Protein AF-A0AAV4J1X8-F1 (afdb_monomer_lite)

Secondary structure (DSSP, 8-state):
---------S---PPPP--SS------PPPGGG---EE-TTT--EE--------GGGGGGEEEEEE-TT---SSSBPPEEEEE---PPPP-PPPPPPPP-HHHHHH-HHHHHHHT---

InterPro domains:
  IPR036691 Endonuclease/exonuclease/phosphatase superfamily [G3DSA:3.60.10.10] (19-86)
  IPR036691 Endonuclease/exonuclease/phosphatase superfamily [SSF56219] (31-96)

Radius of gyration: 29.0 Å; chains: 1; bounding box: 97×49×44 Å

pLDDT: mean 72.58, std 21.04, range [29.47, 94.31]

Sequence (118 aa):
MDNQANLKSVNSVKEVPSSKAGHVSLVPNHLRRCWTWMSPGDRRRNQIDFTIAPKRFRNAILSYKSMLGADYGSDHVPVVCVVRMKVKKLKKPKQSPKFQYDALKKDAELKWKFNVTI

Foldseek 3Di:
DDDDDDDDDDDPPDDDDDDDDPDLPQPPDDPVFQFFFADPPRPDTHNDDDDDDDPVQPVQWRYKGFDPPDPPVDRGTDIDTHGHDDDDDDDDPPDDPDPPVVVCVPDPVSCVVVVDDD

Organism: NCBI:txid1093978

Structure (mmCIF, N/CA/C/O backbone):
data_AF-A0AAV4J1X8-F1
#
_entry.id   AF-A0AAV4J1X8-F1
#
loop_
_atom_site.group_PDB
_atom_site.id
_atom_site.type_symbol
_atom_site.label_atom_id
_atom_site.label_alt_id
_atom_site.label_comp_id
_atom_site.label_asym_id
_atom_site.label_entity_id
_atom_site.label_seq_id
_atom_site.pdbx_PDB_ins_code
_atom_site.Cartn_x
_atom_site.Car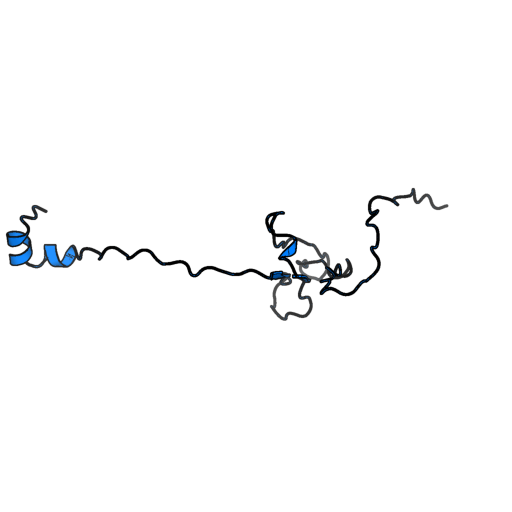tn_y
_atom_site.Cartn_z
_atom_site.occupancy
_atom_site.B_iso_or_equiv
_atom_site.auth_seq_id
_atom_site.auth_comp_id
_atom_site.auth_asym_id
_atom_site.auth_atom_id
_atom_site.pdbx_PDB_model_num
ATOM 1 N N . MET A 1 1 ? 43.705 -1.345 -18.539 1.00 41.25 1 MET A N 1
ATOM 2 C CA . MET A 1 1 ? 44.315 -0.810 -17.302 1.00 41.25 1 MET A CA 1
ATOM 3 C C . MET A 1 1 ? 43.203 -0.104 -16.574 1.00 41.25 1 MET A C 1
ATOM 5 O O . MET A 1 1 ? 42.825 1.008 -16.923 1.00 41.25 1 MET A O 1
ATOM 9 N N . ASP A 1 2 ? 42.582 -0.872 -15.696 1.00 31.23 2 ASP A N 1
ATOM 10 C CA . ASP A 1 2 ? 41.229 -0.651 -15.224 1.00 31.23 2 ASP A CA 1
ATOM 11 C C . ASP A 1 2 ? 41.277 0.219 -13.974 1.00 31.23 2 ASP A C 1
ATOM 13 O O . ASP A 1 2 ? 41.864 -0.171 -12.971 1.00 31.23 2 ASP A O 1
ATOM 17 N N . ASN A 1 3 ? 40.637 1.386 -14.021 1.00 34.41 3 ASN A N 1
ATOM 18 C CA . ASN A 1 3 ? 40.404 2.210 -12.839 1.00 34.41 3 ASN A CA 1
ATOM 19 C C . ASN A 1 3 ? 38.926 2.122 -12.455 1.00 34.41 3 ASN A C 1
ATOM 21 O O . ASN A 1 3 ? 38.130 3.015 -12.740 1.00 34.41 3 ASN A O 1
ATOM 25 N N . GLN A 1 4 ? 38.558 1.023 -11.794 1.00 31.33 4 GLN A N 1
ATOM 26 C CA . GLN A 1 4 ? 37.339 0.967 -10.990 1.00 31.33 4 GLN A CA 1
ATOM 27 C C . GLN A 1 4 ? 37.660 1.461 -9.578 1.00 31.33 4 GLN A C 1
ATOM 29 O O . GLN A 1 4 ? 38.139 0.716 -8.723 1.00 31.33 4 GLN A O 1
ATOM 34 N N . ALA A 1 5 ? 37.380 2.738 -9.327 1.00 39.78 5 ALA A N 1
ATOM 35 C CA . ALA A 1 5 ? 37.361 3.288 -7.982 1.00 39.78 5 ALA A CA 1
ATOM 36 C C . ALA A 1 5 ? 36.113 2.785 -7.232 1.00 39.78 5 ALA A C 1
ATOM 38 O O . ALA A 1 5 ? 34.989 3.221 -7.459 1.00 39.78 5 ALA A O 1
ATOM 39 N N . ASN A 1 6 ? 36.361 1.795 -6.379 1.00 40.72 6 ASN A N 1
ATOM 40 C CA . ASN A 1 6 ? 35.779 1.547 -5.063 1.00 40.72 6 ASN A CA 1
ATOM 41 C C . ASN A 1 6 ? 34.493 2.322 -4.681 1.00 40.72 6 ASN A C 1
ATOM 43 O O . ASN A 1 6 ? 34.545 3.483 -4.279 1.00 40.72 6 ASN A O 1
ATOM 47 N N . LEU A 1 7 ? 33.358 1.615 -4.659 1.00 33.38 7 LEU A N 1
ATOM 48 C CA . LEU A 1 7 ? 32.166 2.011 -3.904 1.00 33.38 7 LEU A CA 1
ATOM 49 C C . LEU A 1 7 ? 31.659 0.817 -3.075 1.00 33.38 7 LEU A C 1
ATOM 51 O O . LEU A 1 7 ? 30.645 0.192 -3.379 1.00 33.38 7 LEU A O 1
ATOM 55 N N . LYS A 1 8 ? 32.393 0.462 -2.017 1.00 38.34 8 LYS A N 1
ATOM 56 C CA . LYS A 1 8 ? 31.881 -0.382 -0.929 1.00 38.34 8 LYS A CA 1
ATOM 57 C C . LYS A 1 8 ? 31.953 0.399 0.379 1.00 38.34 8 LYS A C 1
ATOM 59 O O . LYS A 1 8 ? 33.046 0.627 0.867 1.00 38.34 8 LYS A O 1
ATOM 64 N N . SER A 1 9 ? 30.788 0.745 0.936 1.00 37.31 9 SER A N 1
ATOM 65 C CA . SER A 1 9 ? 30.410 0.494 2.345 1.00 37.31 9 SER A CA 1
ATOM 66 C C . SER A 1 9 ? 29.396 1.515 2.885 1.00 37.31 9 SER A C 1
ATOM 68 O O . SER A 1 9 ? 29.707 2.337 3.739 1.00 37.31 9 SER A O 1
ATOM 70 N N . VAL A 1 10 ? 28.135 1.413 2.473 1.00 38.41 10 VAL A N 1
ATOM 71 C CA . VAL A 1 10 ? 27.016 1.824 3.337 1.00 38.41 10 VAL A CA 1
ATOM 72 C C . VAL A 1 10 ? 25.973 0.734 3.222 1.00 38.41 10 VAL A C 1
ATOM 74 O O . VAL A 1 10 ? 25.117 0.796 2.358 1.00 38.41 10 VAL A O 1
ATOM 77 N N . ASN A 1 11 ? 26.145 -0.324 4.012 1.00 33.88 11 ASN A N 1
ATOM 78 C CA . ASN A 1 11 ? 25.096 -1.249 4.449 1.00 33.88 11 ASN A CA 1
ATOM 79 C C . ASN A 1 11 ? 25.705 -2.161 5.519 1.00 33.88 11 ASN A C 1
ATOM 81 O O . ASN A 1 11 ? 25.892 -3.356 5.324 1.00 33.88 11 ASN A O 1
ATOM 85 N N . SER A 1 12 ? 26.058 -1.571 6.663 1.00 29.47 12 SER A N 1
ATOM 86 C CA . SER A 1 12 ? 26.242 -2.345 7.889 1.00 29.47 12 SER A CA 1
ATOM 87 C C . SER A 1 12 ? 24.855 -2.587 8.480 1.00 29.47 12 SER A C 1
ATOM 89 O O . SER A 1 12 ? 24.348 -1.791 9.269 1.00 29.47 12 SER A O 1
ATOM 91 N N . VAL A 1 13 ? 24.191 -3.650 8.026 1.00 39.16 13 VAL A N 1
ATOM 92 C CA . VAL A 1 13 ? 23.048 -4.227 8.738 1.00 39.16 13 VAL A CA 1
ATOM 93 C C . VAL A 1 13 ? 23.581 -5.482 9.405 1.00 39.16 13 VAL A C 1
ATOM 95 O O . VAL A 1 13 ? 23.882 -6.467 8.742 1.00 39.16 13 VAL A O 1
ATOM 98 N N . LYS A 1 14 ? 23.778 -5.395 10.721 1.00 31.45 14 LYS A N 1
ATOM 99 C CA . LYS A 1 14 ? 24.227 -6.506 11.560 1.00 31.45 14 LYS A CA 1
ATOM 100 C C . LYS A 1 14 ? 23.239 -7.668 11.421 1.00 31.45 14 LYS A C 1
ATOM 102 O O . LYS A 1 14 ? 22.052 -7.489 11.694 1.00 31.45 14 LYS A O 1
ATOM 107 N N . GLU A 1 15 ? 23.725 -8.838 11.021 1.00 36.62 15 GLU A N 1
ATOM 108 C CA . GLU A 1 15 ? 22.964 -10.081 11.134 1.00 36.62 15 GLU A CA 1
ATOM 109 C C . GLU A 1 15 ? 22.820 -10.440 12.620 1.00 36.62 15 GLU A C 1
ATOM 111 O O . GLU A 1 15 ? 23.799 -10.455 13.366 1.00 36.62 15 GLU A O 1
ATOM 116 N N . VAL A 1 16 ? 21.586 -10.677 13.072 1.00 41.12 16 VAL A N 1
ATOM 117 C CA . VAL A 1 16 ? 21.281 -11.144 14.433 1.00 41.12 16 VAL A CA 1
ATOM 118 C C . VAL A 1 16 ? 20.960 -12.637 14.343 1.00 41.12 16 VAL A C 1
ATOM 120 O O . VAL A 1 16 ? 20.156 -13.015 13.486 1.00 41.12 16 VAL A O 1
ATOM 123 N N . PRO A 1 17 ? 21.562 -13.501 15.183 1.00 32.91 17 PRO A N 1
ATOM 124 C CA . PRO A 1 17 ? 21.404 -14.937 15.046 1.00 32.91 17 PRO A CA 1
ATOM 125 C C . PRO A 1 17 ? 19.985 -15.370 15.416 1.00 32.91 17 PRO A C 1
ATOM 127 O O . PRO A 1 17 ? 19.387 -14.913 16.391 1.00 32.91 17 PRO A O 1
ATOM 130 N N . SER A 1 18 ? 19.476 -16.284 14.596 1.00 46.22 18 SER A N 1
ATOM 131 C CA . SER A 1 18 ? 18.192 -16.961 14.727 1.00 46.22 18 SER A CA 1
ATOM 132 C C . SER A 1 18 ? 18.003 -17.560 16.124 1.00 46.22 18 SER A C 1
ATOM 134 O O . SER A 1 18 ? 18.664 -18.531 16.492 1.00 46.22 18 SER A O 1
ATOM 136 N N . SER A 1 19 ? 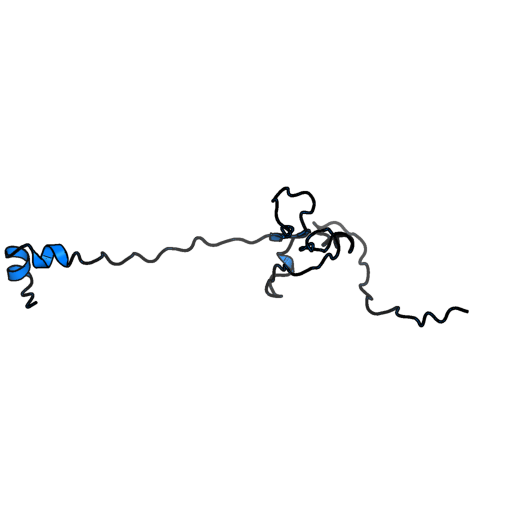17.050 -17.025 16.891 1.00 34.12 19 SER A N 1
ATOM 137 C CA . SER A 1 19 ? 16.426 -17.765 17.984 1.00 34.12 19 SER A CA 1
ATOM 138 C C . SER A 1 19 ? 14.902 -17.593 17.965 1.00 34.12 19 SER A C 1
ATOM 140 O O . SER A 1 19 ? 14.343 -16.506 17.838 1.00 34.12 19 SER A O 1
ATOM 142 N N . LYS A 1 20 ? 14.250 -18.756 17.982 1.00 41.44 20 LYS A N 1
ATOM 143 C CA . LYS A 1 20 ? 12.822 -19.087 18.078 1.00 41.44 20 LYS A CA 1
ATOM 144 C C . LYS A 1 20 ? 11.901 -17.985 18.646 1.00 41.44 20 LYS A C 1
ATOM 146 O O . LYS A 1 20 ? 11.635 -17.963 19.840 1.00 41.44 20 LYS A O 1
ATOM 151 N N . ALA A 1 21 ? 11.317 -17.170 17.766 1.00 31.53 21 ALA A N 1
ATOM 152 C CA . ALA A 1 21 ? 10.006 -16.526 17.936 1.00 31.53 21 ALA A CA 1
ATOM 153 C C . ALA A 1 21 ? 9.578 -15.869 16.612 1.00 31.53 21 ALA A C 1
ATOM 155 O O . ALA A 1 21 ? 10.000 -14.756 16.326 1.00 31.53 21 ALA A O 1
ATOM 156 N N . GLY A 1 22 ? 8.773 -16.559 15.790 1.00 37.25 22 GLY A N 1
ATOM 157 C CA . GLY A 1 22 ? 7.984 -15.980 14.682 1.00 37.25 22 GLY A CA 1
ATOM 158 C C . GLY A 1 22 ? 8.622 -14.829 13.887 1.00 37.25 22 GLY A C 1
ATOM 159 O O . GLY A 1 22 ? 7.950 -13.828 13.626 1.00 37.25 22 GLY A O 1
ATOM 160 N N . HIS A 1 23 ? 9.909 -14.946 13.548 1.00 35.72 23 HIS A N 1
ATOM 161 C CA . HIS A 1 23 ? 10.682 -13.890 12.910 1.00 35.72 23 HIS A CA 1
ATOM 162 C C . HIS A 1 23 ? 10.260 -13.806 11.448 1.00 35.72 23 HIS A C 1
ATOM 164 O O . HIS A 1 23 ? 10.637 -14.637 10.624 1.00 35.72 23 HIS A O 1
ATOM 170 N N . VAL A 1 24 ? 9.427 -12.821 11.131 1.00 42.16 24 VAL A N 1
ATOM 171 C CA . VAL A 1 24 ? 9.097 -12.527 9.746 1.00 42.16 24 VAL A CA 1
ATOM 172 C C . VAL A 1 24 ? 10.305 -11.831 9.149 1.00 42.16 24 VAL A C 1
ATOM 174 O O . VAL A 1 24 ? 10.501 -10.628 9.308 1.00 42.16 24 VAL A O 1
ATOM 177 N N . SER A 1 25 ? 11.149 -12.624 8.499 1.00 39.06 25 SER A N 1
ATOM 178 C CA . SER A 1 25 ? 12.179 -12.114 7.618 1.00 39.06 25 SER A CA 1
ATOM 179 C C . SER A 1 25 ? 11.486 -11.251 6.567 1.00 39.06 25 SER A C 1
ATOM 181 O O . SER A 1 25 ? 10.777 -11.769 5.700 1.00 39.06 25 SER A O 1
ATOM 183 N N . LEU A 1 26 ? 11.709 -9.939 6.622 1.00 49.00 26 LEU A N 1
ATOM 184 C CA . LEU A 1 26 ? 11.645 -9.099 5.434 1.00 49.00 26 LEU A CA 1
ATOM 185 C C . LEU A 1 26 ? 12.756 -9.604 4.512 1.00 49.00 26 LEU A C 1
ATOM 187 O O . LEU A 1 26 ? 13.816 -8.994 4.453 1.00 49.00 26 LEU A O 1
ATOM 191 N N . VAL A 1 27 ? 12.572 -10.766 3.877 1.00 47.44 27 VAL A N 1
ATOM 192 C CA . VAL A 1 27 ? 13.509 -11.242 2.864 1.00 47.44 27 VAL A CA 1
ATOM 193 C C . VAL A 1 27 ? 13.448 -10.174 1.785 1.00 47.44 27 VAL A C 1
ATOM 195 O O . VAL A 1 27 ? 12.384 -10.000 1.179 1.00 47.44 27 VAL A O 1
ATOM 198 N N . PRO A 1 28 ? 14.519 -9.394 1.576 1.00 55.62 28 PRO A N 1
ATOM 199 C CA . PRO A 1 28 ? 14.522 -8.444 0.490 1.00 55.62 28 PRO A CA 1
ATOM 200 C C . PRO A 1 28 ? 14.335 -9.276 -0.772 1.00 55.62 28 PRO A C 1
ATOM 202 O O . PRO A 1 28 ? 15.060 -10.254 -0.980 1.00 55.62 28 PRO A O 1
ATOM 205 N N . ASN A 1 29 ? 13.357 -8.934 -1.612 1.00 62.09 29 ASN A N 1
ATOM 206 C CA . ASN A 1 29 ? 13.363 -9.519 -2.945 1.00 62.09 29 ASN A CA 1
ATOM 207 C C . ASN A 1 29 ? 14.728 -9.222 -3.557 1.00 62.09 29 ASN A C 1
ATOM 209 O O . ASN A 1 29 ? 15.276 -8.131 -3.372 1.00 62.09 29 ASN A O 1
ATOM 213 N N . HIS A 1 30 ? 15.289 -10.202 -4.266 1.00 70.50 30 HIS A N 1
ATOM 214 C CA . HIS A 1 30 ? 16.506 -9.966 -5.026 1.00 70.50 30 HIS A CA 1
ATOM 215 C C . HIS A 1 30 ? 16.295 -8.692 -5.849 1.00 70.50 30 HIS A C 1
ATOM 217 O O . HIS A 1 30 ? 15.288 -8.591 -6.538 1.00 70.50 30 HIS A O 1
ATOM 223 N N . LEU A 1 31 ? 17.247 -7.754 -5.818 1.00 70.50 31 LEU A N 1
ATOM 224 C CA . LEU A 1 31 ? 17.159 -6.459 -6.515 1.00 70.50 31 LEU A CA 1
ATOM 225 C C . LEU A 1 31 ? 16.673 -6.555 -7.980 1.00 70.50 31 LEU A C 1
ATOM 227 O O . LEU A 1 31 ? 15.957 -5.679 -8.450 1.00 70.50 31 LEU A O 1
ATOM 231 N N . ARG A 1 32 ? 16.967 -7.664 -8.681 1.00 72.75 32 ARG A N 1
ATOM 232 C CA . ARG A 1 32 ? 16.488 -7.972 -10.044 1.00 72.75 32 ARG A CA 1
ATOM 233 C C . ARG A 1 32 ? 14.964 -8.133 -10.163 1.00 72.75 32 ARG A C 1
ATOM 235 O O . ARG A 1 32 ? 14.436 -8.140 -11.269 1.00 72.75 32 ARG A O 1
ATOM 242 N N . ARG A 1 33 ? 14.265 -8.287 -9.041 1.00 76.12 33 ARG A N 1
ATOM 243 C CA . ARG A 1 33 ? 12.816 -8.477 -8.927 1.00 76.12 33 ARG A CA 1
ATOM 244 C C . ARG A 1 33 ? 12.099 -7.288 -8.276 1.00 76.12 33 ARG A C 1
ATOM 246 O O . ARG A 1 33 ? 10.911 -7.391 -8.000 1.00 76.12 33 ARG A O 1
ATOM 253 N N . CYS A 1 34 ? 12.798 -6.180 -8.030 1.00 83.44 34 CYS A N 1
ATOM 254 C CA . CYS A 1 34 ? 12.254 -4.997 -7.354 1.00 83.44 34 CYS A CA 1
ATOM 255 C C . CYS A 1 34 ? 11.752 -3.908 -8.315 1.00 83.44 34 CYS A C 1
ATOM 257 O O . CYS A 1 34 ? 11.670 -2.750 -7.924 1.00 83.44 34 CYS A O 1
ATOM 259 N N . TRP A 1 35 ? 11.437 -4.243 -9.565 1.00 90.25 35 TRP A N 1
ATOM 260 C CA . TRP A 1 35 ? 10.824 -3.301 -10.501 1.00 90.25 35 TRP A CA 1
ATOM 261 C C . TRP A 1 35 ? 9.300 -3.440 -10.477 1.00 90.25 35 TRP A C 1
ATOM 263 O O . TRP A 1 35 ? 8.761 -4.487 -10.105 1.00 90.25 35 TRP A O 1
ATOM 273 N N . THR A 1 36 ? 8.619 -2.353 -10.813 1.00 92.25 36 THR A N 1
ATOM 274 C CA . THR A 1 36 ? 7.154 -2.253 -10.823 1.00 92.25 36 THR A CA 1
ATOM 275 C C . THR A 1 36 ? 6.624 -1.703 -12.138 1.00 92.25 36 THR A C 1
ATOM 277 O O . THR A 1 36 ? 5.425 -1.709 -12.359 1.00 92.25 36 THR A O 1
ATOM 280 N N . TRP A 1 37 ? 7.513 -1.269 -13.030 1.00 92.81 37 TRP A N 1
ATOM 281 C CA . TRP A 1 37 ? 7.162 -0.777 -14.350 1.00 92.81 37 TRP A CA 1
ATOM 282 C C . TRP A 1 37 ? 8.203 -1.197 -15.381 1.00 92.81 37 TRP A C 1
ATOM 284 O O . TRP A 1 37 ? 9.406 -1.195 -15.088 1.00 92.81 37 TRP A O 1
ATOM 294 N N . MET A 1 38 ? 7.744 -1.526 -16.585 1.00 91.81 38 MET A N 1
ATOM 295 C CA . MET A 1 38 ? 8.570 -1.862 -17.737 1.00 91.81 38 MET A CA 1
ATOM 296 C C . MET A 1 38 ? 8.208 -0.970 -18.923 1.00 91.81 38 MET A C 1
ATOM 298 O O . MET A 1 38 ? 7.060 -0.911 -19.340 1.00 91.81 38 MET A O 1
ATOM 302 N N . SER A 1 39 ? 9.200 -0.322 -19.530 1.00 91.44 39 SER A N 1
ATOM 303 C CA . SER A 1 39 ? 8.963 0.458 -20.745 1.00 91.44 39 SER A CA 1
ATOM 304 C C . SER A 1 39 ? 8.500 -0.441 -21.897 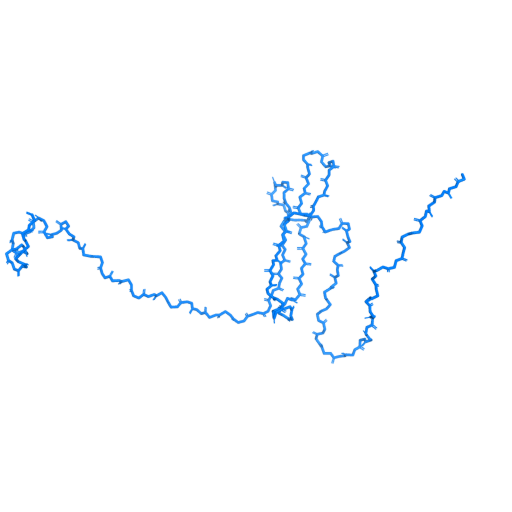1.00 91.44 39 SER A C 1
ATOM 306 O O . SER A 1 39 ? 9.051 -1.540 -22.032 1.00 91.44 39 SER A O 1
ATOM 308 N N . PRO A 1 40 ? 7.644 0.050 -22.810 1.00 88.56 40 PRO A N 1
ATOM 309 C CA . PRO A 1 40 ? 7.299 -0.669 -24.033 1.00 88.56 40 PRO A CA 1
ATOM 310 C C . PRO A 1 40 ? 8.545 -1.184 -24.773 1.00 88.56 40 PRO A C 1
ATOM 312 O O . PRO A 1 40 ? 9.497 -0.434 -25.018 1.00 88.56 40 PRO A O 1
ATOM 315 N N . GLY A 1 41 ? 8.550 -2.480 -25.095 1.00 87.56 41 GLY A N 1
ATOM 316 C CA . GLY A 1 41 ? 9.690 -3.165 -25.716 1.00 87.56 41 GLY A CA 1
ATOM 317 C C . GLY A 1 41 ? 10.818 -3.584 -24.759 1.00 87.56 41 GLY A C 1
ATOM 318 O O . GLY A 1 41 ? 11.951 -3.700 -25.214 1.00 87.56 41 GLY A O 1
ATOM 319 N N . ASP A 1 42 ? 10.542 -3.750 -23.457 1.00 83.62 42 ASP A N 1
ATOM 320 C CA . ASP A 1 42 ? 11.472 -4.245 -22.410 1.00 83.62 42 ASP A CA 1
ATOM 321 C C . ASP A 1 42 ? 12.839 -3.528 -22.365 1.00 83.62 42 ASP A C 1
ATOM 323 O O . ASP A 1 42 ? 13.876 -4.108 -22.054 1.00 83.62 42 ASP A O 1
ATOM 327 N N . ARG A 1 43 ? 12.867 -2.227 -22.684 1.00 89.31 43 ARG A N 1
ATOM 328 C CA . ARG A 1 43 ? 14.116 -1.440 -22.710 1.00 89.31 43 ARG A CA 1
ATOM 329 C C . ARG A 1 43 ? 14.581 -1.008 -21.322 1.00 89.31 43 ARG A C 1
ATOM 331 O O . ARG A 1 43 ? 15.778 -0.855 -21.082 1.00 8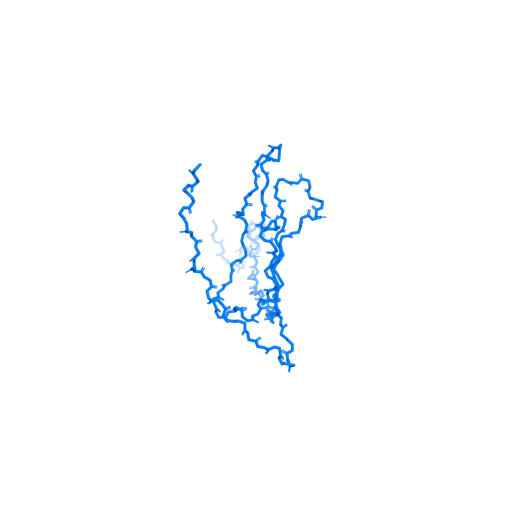9.31 43 ARG A O 1
ATOM 338 N N . ARG A 1 44 ? 13.638 -0.716 -20.426 1.00 90.31 44 ARG A N 1
ATOM 339 C CA . ARG A 1 44 ? 13.879 -0.180 -19.084 1.00 90.31 44 ARG A CA 1
ATOM 340 C C . ARG A 1 44 ? 12.912 -0.794 -18.090 1.00 90.31 44 ARG A C 1
ATOM 342 O O . ARG A 1 44 ? 11.740 -0.984 -18.393 1.00 90.31 44 ARG A O 1
ATOM 349 N N . ARG A 1 45 ? 13.417 -1.032 -16.883 1.00 91.06 45 ARG A N 1
ATOM 350 C CA . ARG A 1 45 ? 12.644 -1.498 -15.734 1.00 91.06 45 ARG A CA 1
ATOM 351 C C . ARG A 1 45 ? 12.894 -0.542 -14.580 1.00 91.06 45 ARG A C 1
ATOM 353 O O . ARG A 1 45 ? 14.047 -0.331 -14.214 1.00 91.06 45 ARG A O 1
ATOM 360 N N . ASN A 1 46 ? 11.827 0.032 -14.037 1.00 90.81 46 ASN A N 1
ATOM 361 C CA . ASN A 1 46 ? 11.883 1.034 -12.974 1.00 90.81 46 ASN A CA 1
ATOM 362 C C . ASN A 1 46 ? 11.046 0.587 -11.771 1.00 90.81 46 ASN A C 1
ATOM 364 O O . ASN A 1 46 ? 10.121 -0.214 -11.907 1.00 90.81 46 ASN A O 1
ATOM 368 N N . GLN A 1 47 ? 11.365 1.120 -10.593 1.00 91.12 47 GLN A N 1
ATOM 369 C CA . GLN A 1 47 ? 10.535 0.997 -9.397 1.00 91.12 47 GLN A CA 1
ATOM 370 C C . GLN A 1 47 ? 9.839 2.337 -9.160 1.00 91.12 47 GLN A C 1
ATOM 372 O O . GLN A 1 47 ? 10.478 3.287 -8.713 1.00 91.12 47 GLN A O 1
ATOM 377 N N . ILE A 1 48 ? 8.556 2.417 -9.499 1.00 92.19 48 ILE A N 1
ATOM 378 C CA . ILE A 1 48 ? 7.765 3.655 -9.385 1.00 92.19 48 ILE A CA 1
ATOM 379 C C . ILE A 1 48 ? 6.523 3.491 -8.504 1.00 92.19 48 ILE A C 1
ATOM 381 O O . ILE A 1 48 ? 5.933 4.485 -8.092 1.00 92.19 48 ILE A O 1
ATOM 385 N N . ASP A 1 49 ? 6.180 2.255 -8.140 1.00 90.38 49 ASP A N 1
ATOM 386 C CA . ASP A 1 49 ? 5.047 1.933 -7.281 1.00 90.38 49 ASP A CA 1
ATOM 387 C C . ASP A 1 49 ? 5.535 1.566 -5.878 1.00 90.38 49 ASP A C 1
ATOM 389 O O . ASP A 1 49 ? 6.417 0.719 -5.695 1.00 90.38 49 ASP A O 1
ATOM 393 N N . PHE A 1 50 ? 4.946 2.203 -4.865 1.00 89.12 50 PHE A N 1
ATOM 394 C CA . PHE A 1 50 ? 5.350 2.039 -3.472 1.00 89.12 50 PHE A CA 1
ATOM 395 C C . PHE A 1 50 ? 4.136 1.918 -2.555 1.00 89.12 50 PHE A C 1
ATOM 397 O O . PHE A 1 50 ? 3.154 2.646 -2.683 1.00 89.12 50 PHE A O 1
ATOM 404 N N . THR A 1 51 ? 4.234 1.042 -1.556 1.00 88.88 51 THR A N 1
ATOM 405 C CA . THR A 1 51 ? 3.298 1.020 -0.426 1.00 88.88 51 THR A CA 1
ATOM 406 C C . THR A 1 51 ? 3.949 1.701 0.769 1.00 88.88 51 THR A C 1
ATOM 408 O O . THR A 1 51 ? 4.913 1.187 1.335 1.00 88.88 51 THR A O 1
ATOM 411 N N . ILE A 1 52 ? 3.424 2.858 1.169 1.00 91.19 52 ILE A N 1
ATOM 412 C CA . ILE A 1 52 ? 3.979 3.653 2.268 1.00 91.19 52 ILE A CA 1
ATOM 413 C C . ILE A 1 52 ? 3.161 3.407 3.536 1.00 91.19 52 ILE A C 1
ATOM 415 O O . ILE A 1 52 ? 1.933 3.458 3.520 1.00 91.19 52 ILE A O 1
ATOM 419 N N . ALA A 1 53 ? 3.847 3.169 4.654 1.00 89.25 53 ALA A N 1
ATOM 420 C CA . ALA A 1 53 ? 3.227 3.035 5.966 1.00 89.25 53 ALA A CA 1
ATOM 421 C C . ALA A 1 53 ? 3.955 3.906 7.007 1.00 89.25 53 ALA A C 1
ATOM 423 O O . ALA A 1 53 ? 5.181 4.036 6.953 1.00 89.25 53 ALA A O 1
ATOM 424 N N . PRO A 1 54 ? 3.239 4.473 7.998 1.00 92.94 54 PRO A N 1
ATOM 425 C CA . PRO A 1 54 ? 3.862 5.181 9.112 1.00 92.94 54 PRO A CA 1
ATOM 426 C C . PRO A 1 54 ? 4.885 4.317 9.861 1.00 92.94 54 PRO A C 1
ATOM 428 O O . PRO A 1 54 ? 4.625 3.145 10.136 1.00 92.94 54 PRO A O 1
ATOM 431 N N . LYS A 1 55 ? 6.001 4.917 10.307 1.00 90.81 55 LYS A N 1
ATOM 432 C CA . LYS A 1 55 ? 7.087 4.219 11.033 1.00 90.81 55 LYS A CA 1
ATOM 433 C C . LYS A 1 55 ? 6.591 3.398 12.231 1.00 90.81 55 LYS A C 1
ATOM 435 O O . LYS A 1 55 ? 7.086 2.299 12.463 1.00 90.81 55 LYS A O 1
ATOM 440 N N . ARG A 1 56 ? 5.572 3.888 12.950 1.00 93.81 56 ARG A N 1
ATOM 441 C CA . ARG A 1 56 ? 4.948 3.183 14.088 1.00 93.81 56 ARG A CA 1
ATOM 442 C C . ARG A 1 56 ? 4.349 1.816 13.726 1.00 93.81 56 ARG A C 1
ATOM 444 O O . ARG A 1 56 ? 4.204 0.971 14.597 1.00 93.81 56 ARG A O 1
ATOM 451 N N . PHE A 1 57 ? 4.014 1.593 12.455 1.00 89.62 57 PHE A N 1
ATOM 452 C CA . PHE A 1 57 ? 3.440 0.344 11.953 1.00 89.62 57 PHE A CA 1
ATOM 453 C C . PHE A 1 57 ? 4.454 -0.527 11.209 1.00 89.62 57 PHE A C 1
ATOM 455 O O . PHE A 1 57 ? 4.065 -1.514 10.592 1.00 89.62 57 PHE A O 1
ATOM 462 N N . ARG A 1 58 ? 5.755 -0.218 11.282 1.00 89.62 58 ARG A N 1
ATOM 463 C CA . ARG A 1 58 ? 6.796 -1.017 10.617 1.00 89.62 58 ARG A CA 1
ATOM 464 C C . ARG A 1 58 ? 6.719 -2.499 10.997 1.00 89.62 58 ARG A C 1
ATOM 466 O O . ARG A 1 58 ? 6.797 -3.351 10.125 1.00 89.62 58 ARG A O 1
ATOM 473 N N . ASN A 1 59 ? 6.466 -2.791 12.273 1.00 90.25 59 ASN A N 1
ATOM 474 C CA . ASN A 1 59 ? 6.360 -4.159 12.798 1.00 90.25 59 ASN A CA 1
ATOM 475 C C . ASN A 1 59 ? 5.050 -4.876 12.407 1.00 90.25 59 ASN A C 1
ATOM 477 O O . ASN A 1 59 ? 4.885 -6.067 12.677 1.00 90.25 59 ASN A O 1
ATOM 481 N N . ALA A 1 60 ? 4.094 -4.154 11.812 1.00 91.81 60 ALA A N 1
ATOM 482 C CA . ALA A 1 60 ? 2.875 -4.733 11.258 1.00 91.81 60 ALA A CA 1
ATOM 483 C C . ALA A 1 60 ? 3.086 -5.246 9.826 1.00 91.81 60 ALA A C 1
ATOM 485 O O . ALA A 1 60 ? 2.312 -6.086 9.374 1.00 91.81 60 ALA A O 1
ATOM 486 N N . ILE A 1 61 ? 4.109 -4.772 9.111 1.00 91.69 61 ILE A N 1
ATOM 487 C CA . ILE A 1 61 ? 4.418 -5.218 7.749 1.00 91.69 61 ILE A CA 1
ATOM 488 C C . ILE A 1 61 ? 5.076 -6.595 7.833 1.00 91.69 61 ILE A C 1
ATOM 490 O O . ILE A 1 61 ? 6.148 -6.739 8.414 1.00 91.69 61 ILE A O 1
ATOM 494 N N . LEU A 1 62 ? 4.422 -7.604 7.261 1.00 90.88 62 LEU A N 1
ATOM 495 C CA . LEU A 1 62 ? 4.928 -8.972 7.205 1.00 90.88 62 LEU A CA 1
ATOM 496 C C . LEU A 1 62 ? 5.796 -9.179 5.959 1.00 90.88 62 LEU A C 1
ATOM 498 O O . LEU A 1 62 ? 6.894 -9.706 6.036 1.00 90.88 62 LEU A O 1
ATOM 502 N N . SER A 1 63 ? 5.338 -8.749 4.788 1.00 88.19 63 SER A N 1
ATOM 503 C CA . SER A 1 63 ? 6.117 -8.936 3.562 1.00 88.19 63 SER A CA 1
ATOM 504 C C . SER A 1 63 ? 5.800 -7.876 2.529 1.00 88.19 63 SER A C 1
ATOM 506 O O . SER A 1 63 ? 4.686 -7.360 2.493 1.00 88.19 63 SER A O 1
ATOM 508 N N . TYR A 1 64 ? 6.755 -7.624 1.642 1.00 87.56 64 TYR A N 1
ATOM 509 C CA . TYR A 1 64 ? 6.622 -6.706 0.521 1.00 87.56 64 TYR A CA 1
ATOM 510 C C . TYR A 1 64 ? 7.226 -7.353 -0.727 1.00 87.56 64 TYR A C 1
ATOM 512 O O . TYR A 1 64 ? 8.381 -7.782 -0.679 1.00 87.56 64 TYR A O 1
ATOM 520 N N . LYS A 1 65 ? 6.470 -7.460 -1.828 1.00 88.00 65 LYS A N 1
ATOM 521 C CA . LYS A 1 65 ? 6.976 -8.030 -3.089 1.00 88.00 65 LYS A CA 1
ATOM 522 C C . LYS A 1 65 ? 6.277 -7.528 -4.346 1.00 88.00 65 LYS A C 1
ATOM 524 O O . LYS A 1 65 ? 5.065 -7.341 -4.339 1.00 88.00 65 LYS A O 1
ATOM 529 N N . SER A 1 66 ? 7.041 -7.398 -5.430 1.00 88.69 66 SER A N 1
ATOM 530 C CA . SER A 1 66 ? 6.506 -7.248 -6.787 1.00 88.69 66 SER A CA 1
ATOM 531 C C . SER A 1 66 ? 6.051 -8.609 -7.325 1.00 88.69 66 SER A C 1
ATOM 533 O O . SER A 1 66 ? 6.752 -9.615 -7.183 1.00 88.69 66 SER A O 1
ATOM 535 N N . MET A 1 67 ? 4.879 -8.655 -7.951 1.00 88.31 67 MET A N 1
ATOM 536 C CA . MET A 1 67 ? 4.243 -9.870 -8.465 1.00 88.31 67 MET A CA 1
ATOM 537 C C . MET A 1 67 ? 4.510 -10.052 -9.964 1.00 88.31 67 MET A C 1
ATOM 539 O O . MET A 1 67 ? 3.616 -9.929 -10.788 1.00 88.31 67 MET A O 1
ATOM 543 N N . LEU A 1 68 ? 5.754 -10.382 -10.314 1.00 82.19 68 LEU A N 1
ATOM 544 C CA . LEU A 1 68 ? 6.242 -10.472 -11.704 1.00 82.19 68 LEU A CA 1
ATOM 545 C C . LEU A 1 68 ? 5.585 -11.552 -12.580 1.00 82.19 68 LEU A C 1
ATOM 547 O O . LEU A 1 68 ? 5.780 -11.550 -13.787 1.00 82.19 68 LEU A O 1
ATOM 551 N N . GLY A 1 69 ? 4.868 -12.496 -11.970 1.00 80.69 69 GLY A N 1
ATOM 552 C CA . GLY A 1 69 ? 4.099 -13.528 -12.673 1.00 80.69 69 GLY A CA 1
ATOM 553 C C . GLY A 1 69 ? 2.598 -13.242 -12.717 1.00 80.69 69 GLY A C 1
ATOM 554 O O . GLY A 1 69 ? 1.833 -14.148 -13.025 1.00 80.69 69 GLY A O 1
ATOM 555 N N . ALA A 1 70 ? 2.162 -12.040 -12.327 1.00 80.81 70 ALA A N 1
ATOM 556 C CA . ALA A 1 70 ? 0.773 -11.638 -12.486 1.00 80.81 70 ALA A CA 1
ATOM 557 C C . ALA A 1 70 ? 0.523 -11.278 -13.954 1.00 80.81 70 ALA A C 1
ATOM 559 O O . ALA A 1 70 ? 1.148 -10.359 -14.481 1.00 80.81 70 ALA A O 1
ATOM 560 N N . ASP A 1 71 ? -0.391 -11.996 -14.600 1.00 76.38 71 ASP A N 1
ATOM 561 C CA . ASP A 1 71 ? -0.829 -11.690 -15.958 1.00 76.38 71 ASP A CA 1
ATOM 562 C C . ASP A 1 71 ? -1.893 -10.585 -15.909 1.00 76.38 71 ASP A C 1
ATOM 564 O O . ASP A 1 71 ? -3.068 -10.841 -15.651 1.00 76.38 71 ASP A O 1
ATOM 568 N N . TYR A 1 72 ? -1.451 -9.330 -16.028 1.00 77.25 72 TYR A N 1
ATOM 569 C CA . TYR A 1 72 ? -2.325 -8.151 -15.958 1.00 77.25 72 TYR A CA 1
ATOM 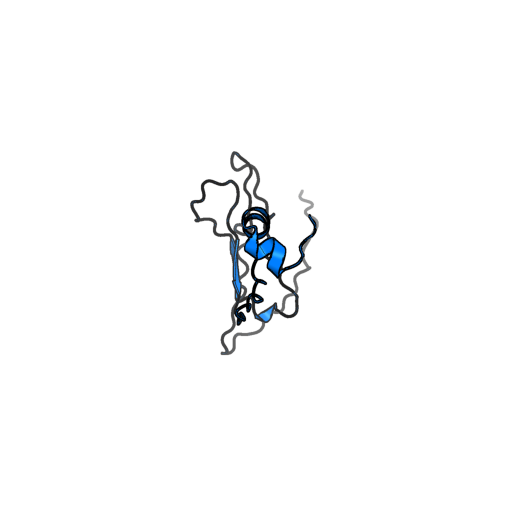570 C C . TYR A 1 72 ? -2.352 -7.348 -17.268 1.00 77.25 72 TYR A C 1
ATOM 572 O O . TYR A 1 72 ? -3.022 -6.322 -17.343 1.00 77.25 72 TYR A O 1
ATOM 580 N N . GLY A 1 73 ? -1.617 -7.783 -18.302 1.00 81.81 73 GLY A N 1
ATOM 581 C CA . GLY A 1 73 ? -1.577 -7.108 -19.608 1.00 81.81 73 GLY A CA 1
ATOM 582 C C . GLY A 1 73 ? -1.147 -5.631 -19.572 1.00 81.81 73 GLY A C 1
ATOM 583 O O . GLY A 1 73 ? -1.409 -4.901 -20.523 1.00 81.81 73 GLY A O 1
ATOM 584 N N . SER A 1 74 ? -0.515 -5.181 -18.483 1.00 86.88 74 SER A N 1
ATOM 585 C CA . SER A 1 74 ? -0.040 -3.810 -18.280 1.00 86.88 74 SER A CA 1
ATOM 586 C C . SER A 1 74 ? 1.484 -3.781 -18.228 1.00 86.88 74 SER A C 1
ATOM 588 O O . SER A 1 74 ? 2.141 -4.751 -17.857 1.00 86.88 74 SER A O 1
ATOM 590 N N . ASP A 1 75 ? 2.039 -2.628 -18.573 1.00 90.06 75 ASP A N 1
ATOM 591 C CA . ASP A 1 75 ? 3.423 -2.242 -18.323 1.00 90.06 75 ASP A CA 1
ATOM 592 C C . ASP A 1 75 ? 3.766 -2.122 -16.824 1.00 90.06 75 ASP A C 1
ATOM 594 O O . ASP A 1 75 ? 4.948 -2.076 -16.472 1.00 90.06 75 ASP A O 1
ATOM 598 N N . HIS A 1 76 ? 2.764 -2.126 -15.937 1.00 90.94 76 HIS A N 1
ATOM 599 C CA . HIS A 1 76 ? 2.929 -2.148 -14.487 1.00 90.94 76 HIS A CA 1
ATOM 600 C C . HIS A 1 76 ? 2.852 -3.558 -13.888 1.00 90.94 76 HIS A C 1
ATOM 602 O O . HIS A 1 76 ? 2.001 -4.380 -14.228 1.00 90.94 76 HIS A O 1
ATOM 608 N N . VAL A 1 77 ? 3.706 -3.799 -12.894 1.00 90.69 77 VAL A N 1
ATOM 609 C CA . VAL A 1 77 ? 3.718 -5.002 -12.064 1.00 90.69 77 VAL A CA 1
ATOM 610 C C . VAL A 1 77 ? 3.108 -4.681 -10.704 1.00 90.69 77 VAL A C 1
ATOM 612 O O . VAL A 1 77 ? 3.628 -3.821 -9.985 1.00 90.69 77 VAL A O 1
ATOM 615 N N . PRO A 1 78 ? 2.070 -5.421 -10.281 1.00 91.06 78 PRO A N 1
ATOM 616 C CA . PRO A 1 78 ? 1.464 -5.230 -8.976 1.00 91.06 78 PRO A CA 1
ATOM 617 C C . PRO A 1 78 ? 2.459 -5.425 -7.834 1.00 91.06 78 PRO A C 1
ATOM 619 O O . PRO A 1 78 ? 3.247 -6.376 -7.807 1.00 91.06 78 PRO A O 1
ATOM 622 N N . VAL A 1 79 ? 2.359 -4.558 -6.833 1.00 90.44 79 VAL A N 1
ATOM 623 C CA . VAL A 1 79 ? 3.098 -4.670 -5.578 1.00 90.44 79 VAL A CA 1
ATOM 624 C C . VAL A 1 79 ? 2.155 -5.159 -4.491 1.00 90.44 79 VAL A C 1
ATOM 626 O O . VAL A 1 79 ? 1.092 -4.587 -4.263 1.00 90.44 79 VAL A O 1
ATOM 629 N N . VAL A 1 80 ? 2.559 -6.210 -3.784 1.00 90.31 80 VAL A N 1
ATOM 630 C CA . VAL A 1 80 ? 1.798 -6.788 -2.678 1.00 90.31 80 VAL A CA 1
ATOM 631 C C . VAL A 1 80 ? 2.533 -6.541 -1.372 1.00 90.31 80 VAL A C 1
ATOM 633 O O . VAL A 1 80 ? 3.650 -7.020 -1.157 1.00 90.31 80 VAL A O 1
ATOM 636 N N . CYS A 1 81 ? 1.861 -5.824 -0.476 1.00 91.56 81 CYS A N 1
ATOM 637 C CA . CYS A 1 81 ? 2.271 -5.627 0.904 1.00 91.56 81 CYS A CA 1
ATOM 638 C C . CYS A 1 81 ? 1.321 -6.402 1.820 1.00 91.56 81 CYS A C 1
ATOM 640 O O . CYS A 1 81 ? 0.119 -6.138 1.854 1.00 91.56 81 CYS A O 1
ATOM 642 N N . VAL A 1 82 ? 1.853 -7.368 2.564 1.00 92.44 82 VAL A N 1
ATOM 643 C CA . VAL A 1 82 ? 1.087 -8.124 3.557 1.00 92.44 82 VAL A CA 1
ATOM 644 C C . VAL A 1 82 ? 1.265 -7.437 4.900 1.00 92.44 82 VAL A C 1
ATOM 646 O O . VAL A 1 82 ? 2.388 -7.306 5.389 1.00 92.44 82 VAL A O 1
ATOM 649 N N . VAL A 1 83 ? 0.159 -7.012 5.508 1.00 93.19 83 VAL A N 1
ATOM 650 C CA . VAL A 1 83 ? 0.157 -6.267 6.771 1.00 93.19 83 VAL A CA 1
ATOM 651 C C . VAL A 1 83 ? -0.735 -6.966 7.792 1.00 93.19 83 VAL A C 1
ATOM 653 O O . VAL A 1 83 ? -1.886 -7.294 7.518 1.00 93.19 83 VAL A O 1
ATOM 656 N N . ARG A 1 84 ? -0.217 -7.153 9.004 1.00 94.31 84 ARG A N 1
ATOM 657 C CA . ARG A 1 84 ? -0.946 -7.666 10.164 1.00 94.31 84 ARG A CA 1
ATOM 658 C C . ARG A 1 84 ? -1.535 -6.508 10.961 1.00 94.31 84 ARG A C 1
ATOM 660 O O . ARG A 1 84 ? -0.843 -5.883 11.761 1.00 94.31 84 ARG A O 1
ATOM 667 N N . MET A 1 85 ? -2.823 -6.240 10.771 1.00 92.62 85 MET A N 1
ATOM 668 C CA . MET A 1 85 ? -3.530 -5.158 11.460 1.00 92.62 85 MET A CA 1
ATOM 669 C C . MET A 1 85 ? -4.967 -5.558 11.809 1.00 92.62 85 MET A C 1
ATOM 671 O O . MET A 1 85 ? -5.633 -6.243 11.039 1.00 92.62 85 MET A O 1
ATOM 675 N N . LYS A 1 86 ? -5.465 -5.092 12.963 1.00 92.06 86 LYS A N 1
ATOM 676 C CA . LYS A 1 86 ? -6.889 -5.171 13.319 1.00 92.06 86 LYS A CA 1
ATOM 677 C C . LYS A 1 86 ? -7.608 -3.931 12.789 1.00 92.06 86 LYS A C 1
ATOM 679 O O . LYS A 1 86 ? -7.335 -2.822 13.244 1.00 92.06 86 LYS A O 1
ATOM 684 N N . VAL A 1 87 ? -8.528 -4.117 11.847 1.00 89.69 87 VAL A N 1
ATOM 685 C CA . VAL A 1 87 ? -9.343 -3.030 11.284 1.00 89.69 87 VAL A CA 1
ATOM 686 C C . VAL A 1 87 ? -10.615 -2.863 12.115 1.00 89.69 87 VAL A C 1
ATOM 688 O O . VAL A 1 87 ? -11.251 -3.844 12.497 1.00 89.69 87 VAL A O 1
ATOM 691 N N . LYS A 1 88 ? -11.003 -1.617 12.405 1.00 91.69 88 LYS A N 1
ATOM 692 C CA . LYS A 1 88 ? -12.303 -1.310 13.018 1.00 91.69 88 LYS A CA 1
ATOM 693 C C . LYS A 1 88 ? -13.338 -1.081 11.922 1.00 91.69 88 LYS A C 1
ATOM 695 O O . LYS A 1 88 ? -13.067 -0.371 10.957 1.00 91.69 88 LYS A O 1
ATOM 700 N N . LYS A 1 89 ? -14.544 -1.631 12.091 1.00 90.31 89 LYS A N 1
ATOM 701 C CA . LYS A 1 89 ? -15.671 -1.324 11.202 1.00 90.31 89 LYS A CA 1
ATOM 702 C C . LYS A 1 89 ? -16.034 0.151 11.359 1.00 90.31 89 LYS A C 1
ATOM 704 O O . LYS A 1 89 ? -16.353 0.595 12.463 1.00 90.31 89 LYS A O 1
ATOM 709 N N . LEU A 1 90 ? -16.002 0.898 10.260 1.00 90.00 90 LEU A N 1
ATOM 710 C CA . LEU A 1 90 ? -16.473 2.276 10.256 1.00 90.00 90 LEU A CA 1
ATOM 711 C C . LEU A 1 90 ? -17.998 2.267 10.436 1.00 90.00 90 LEU A C 1
ATOM 713 O O . LEU A 1 90 ? -18.725 1.709 9.610 1.00 90.00 90 LEU A O 1
ATOM 717 N N . LYS A 1 91 ? -18.493 2.861 11.526 1.00 89.19 91 LYS A N 1
ATOM 718 C CA . LYS A 1 91 ? -19.925 3.132 11.674 1.00 89.19 91 LYS A CA 1
ATOM 719 C C . LYS A 1 91 ? -20.255 4.277 10.723 1.00 89.19 91 LYS A C 1
ATOM 721 O O . LYS A 1 91 ? -19.784 5.392 10.933 1.00 89.19 91 LYS A O 1
ATOM 726 N N . LYS A 1 92 ? -21.023 4.002 9.666 1.00 84.75 92 LYS A N 1
ATOM 727 C CA . LYS A 1 92 ? -21.567 5.076 8.831 1.00 84.75 92 LYS A CA 1
ATOM 728 C C . LYS A 1 92 ? -22.457 5.942 9.733 1.00 84.75 92 LYS A C 1
ATOM 730 O O . LYS A 1 92 ? -23.268 5.364 10.465 1.00 84.75 92 LYS A O 1
ATOM 735 N N . PRO A 1 93 ? -22.311 7.278 9.730 1.00 83.56 93 PRO A N 1
ATOM 736 C CA . PRO A 1 93 ? -23.278 8.123 10.415 1.00 83.56 93 PRO A CA 1
ATOM 737 C C . PRO A 1 93 ? -24.668 7.823 9.844 1.00 83.56 93 PRO A C 1
ATOM 739 O O . PRO A 1 93 ? -24.792 7.504 8.655 1.00 83.56 93 PRO A O 1
ATOM 742 N N . LYS A 1 94 ? -25.711 7.889 10.684 1.00 82.88 94 LYS A N 1
ATOM 743 C CA . LYS A 1 94 ? -27.086 7.870 10.174 1.00 82.88 94 LYS A CA 1
ATOM 744 C C . LYS A 1 94 ? -27.184 9.014 9.172 1.00 82.88 94 LYS A C 1
ATOM 746 O O . LYS A 1 94 ? -26.964 10.163 9.545 1.00 82.88 94 LYS A O 1
ATOM 751 N N . GLN A 1 95 ? -27.455 8.691 7.910 1.00 79.38 95 GLN A N 1
ATOM 752 C CA . GLN A 1 95 ? -27.820 9.733 6.964 1.00 79.38 95 GLN A CA 1
ATOM 753 C C . GLN A 1 95 ? -29.097 10.370 7.498 1.00 79.38 95 GLN A C 1
ATOM 755 O O . GLN A 1 95 ? -30.031 9.652 7.867 1.00 79.38 95 GLN A O 1
ATOM 760 N N . SER A 1 96 ? -29.113 11.698 7.602 1.00 79.31 96 SER A N 1
ATOM 761 C CA . SER A 1 96 ? -30.370 12.393 7.823 1.00 79.31 96 SER A CA 1
ATOM 762 C C . SER A 1 96 ? -31.320 12.005 6.686 1.00 79.31 96 SER A C 1
ATOM 764 O O . SER A 1 96 ? -30.872 11.852 5.541 1.00 79.31 96 SER A O 1
ATOM 766 N N . PRO A 1 97 ? -32.611 11.774 6.979 1.00 81.19 97 PRO A N 1
ATOM 767 C CA . PRO A 1 97 ? -33.581 11.544 5.923 1.00 81.19 97 PRO A CA 1
ATOM 768 C C . PRO A 1 97 ? -33.491 12.707 4.933 1.00 81.19 97 PRO A C 1
ATOM 770 O O . PRO A 1 97 ? -33.507 13.874 5.329 1.00 81.19 97 PRO A O 1
ATOM 773 N N . LYS A 1 98 ? -33.341 12.393 3.643 1.00 75.50 98 LYS A N 1
ATOM 774 C CA . LYS A 1 98 ? -33.433 13.415 2.601 1.00 75.50 98 LYS A CA 1
ATOM 775 C C . LYS A 1 98 ? -34.860 13.948 2.631 1.00 75.50 98 LYS A C 1
ATOM 777 O O . LYS A 1 98 ? -35.797 13.182 2.414 1.00 75.50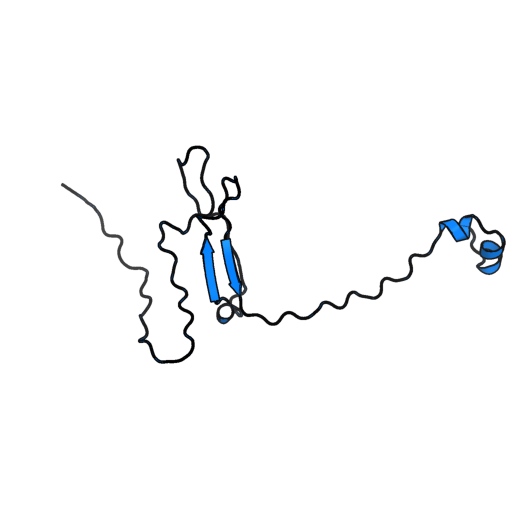 98 LYS A O 1
ATOM 782 N N . PHE A 1 99 ? -35.021 15.239 2.901 1.00 71.62 99 PHE A N 1
ATOM 783 C CA . PHE A 1 99 ? -36.316 15.888 2.756 1.00 71.62 99 PHE A CA 1
ATOM 784 C C . PHE A 1 99 ? -36.746 15.785 1.288 1.00 71.62 99 PHE A C 1
ATOM 786 O O . PHE A 1 99 ? -36.033 16.227 0.386 1.00 71.62 99 PHE A O 1
ATOM 793 N N . GLN A 1 100 ? -37.891 15.151 1.037 1.00 73.31 100 GLN A N 1
ATOM 794 C CA . GLN A 1 100 ? -38.490 15.088 -0.294 1.00 73.31 100 GLN A CA 1
ATOM 795 C C . GLN A 1 100 ? -39.178 16.423 -0.595 1.00 73.31 100 GLN A C 1
ATOM 797 O O . GLN A 1 100 ? -40.393 16.559 -0.471 1.00 73.31 100 GLN A O 1
ATOM 802 N N . TYR A 1 101 ? -38.391 17.428 -0.983 1.00 73.38 101 TYR A N 1
ATOM 803 C CA . TYR A 1 101 ? -38.904 18.762 -1.314 1.00 73.38 101 TYR A CA 1
ATOM 804 C C . TYR A 1 101 ? -39.927 18.741 -2.461 1.00 73.38 101 TYR A C 1
ATOM 806 O O . TYR A 1 101 ? -40.832 19.571 -2.493 1.00 73.38 101 TYR A O 1
ATOM 814 N N . ASP A 1 102 ? -39.837 17.766 -3.367 1.00 73.69 102 ASP A N 1
ATOM 815 C CA . ASP A 1 102 ? -40.787 17.620 -4.474 1.00 73.69 102 ASP A CA 1
ATOM 816 C C . ASP A 1 102 ? -42.190 17.219 -4.001 1.00 73.69 102 ASP A C 1
ATOM 818 O O . ASP A 1 102 ? -43.178 17.628 -4.610 1.00 73.69 102 ASP A O 1
ATOM 822 N N . ALA A 1 103 ? -42.295 16.467 -2.899 1.00 67.56 103 ALA A N 1
ATOM 823 C CA . ALA A 1 103 ? -43.578 16.110 -2.295 1.00 67.56 103 ALA A CA 1
ATOM 824 C C . ALA A 1 103 ? -44.224 17.327 -1.611 1.00 67.56 103 ALA A C 1
ATOM 826 O O . ALA A 1 103 ? -45.404 17.593 -1.824 1.00 67.56 103 ALA A O 1
ATOM 827 N N . LEU A 1 104 ? -43.425 18.141 -0.904 1.00 66.00 104 LEU A N 1
ATOM 828 C CA . LEU A 1 104 ? -43.869 19.425 -0.337 1.00 66.00 104 LEU A CA 1
ATOM 829 C C . LEU A 1 104 ? -44.331 20.424 -1.409 1.00 66.00 104 LEU A C 1
ATOM 831 O O . LEU A 1 104 ? -45.182 21.265 -1.144 1.00 66.00 104 LEU A O 1
ATOM 835 N N . LYS A 1 105 ? -43.791 20.355 -2.630 1.00 68.50 105 LYS A N 1
ATOM 836 C CA . LYS A 1 105 ? -44.212 21.229 -3.736 1.00 68.50 105 LYS A CA 1
ATOM 837 C C . LYS A 1 105 ? -45.536 20.814 -4.376 1.00 68.50 105 LYS A C 1
ATOM 839 O O . LYS A 1 105 ? -46.228 21.692 -4.894 1.00 68.50 105 LYS A O 1
ATOM 844 N N . LYS A 1 106 ? -45.872 19.522 -4.373 1.00 73.62 106 LYS A N 1
ATOM 845 C CA . LYS A 1 106 ? -47.037 18.973 -5.089 1.00 73.62 106 LYS A CA 1
ATOM 846 C C . LYS A 1 106 ? -48.289 18.868 -4.226 1.00 73.62 106 LYS A C 1
ATOM 848 O O . LYS A 1 106 ? -49.383 19.030 -4.750 1.00 73.62 106 LYS A O 1
ATOM 853 N N . ASP A 1 107 ? -48.130 18.620 -2.934 1.00 76.81 107 ASP A N 1
ATOM 854 C CA . ASP A 1 107 ? -49.249 18.374 -2.031 1.00 76.81 107 ASP A CA 1
ATOM 855 C C . ASP A 1 107 ? -49.660 19.659 -1.287 1.00 76.81 107 ASP A C 1
ATOM 857 O O . ASP A 1 107 ? -48.888 20.239 -0.516 1.00 76.81 107 ASP A O 1
ATOM 861 N N . ALA A 1 108 ? -50.880 20.128 -1.558 1.00 73.88 108 ALA A N 1
ATOM 862 C CA . ALA A 1 108 ? -51.431 21.354 -0.988 1.00 73.88 108 ALA A CA 1
ATOM 863 C C . ALA A 1 108 ? -51.709 21.237 0.521 1.00 73.88 108 ALA A C 1
ATOM 865 O O . ALA A 1 108 ? -51.548 22.223 1.244 1.00 73.88 108 ALA A O 1
ATOM 866 N N . GLU A 1 109 ? -52.053 20.044 1.017 1.00 74.69 109 GLU A N 1
ATOM 867 C CA . GLU A 1 109 ? -52.285 19.816 2.446 1.00 74.69 109 GLU A CA 1
ATOM 868 C C . GLU A 1 109 ? -50.970 19.868 3.225 1.00 74.69 109 GLU A C 1
ATOM 870 O O . GLU A 1 109 ? -50.897 20.467 4.301 1.00 74.69 109 GLU A O 1
ATOM 875 N N . LEU A 1 110 ? -49.899 19.308 2.654 1.00 71.75 110 LEU A N 1
ATOM 876 C CA . LEU A 1 110 ? -48.556 19.395 3.230 1.00 71.75 110 LEU A CA 1
ATOM 877 C C . LEU A 1 110 ? -48.040 20.841 3.258 1.00 71.75 110 LEU A C 1
ATOM 879 O O . LEU A 1 110 ? -47.449 21.246 4.260 1.00 71.75 110 LEU A O 1
ATOM 883 N N . LYS A 1 111 ? -48.296 21.648 2.219 1.00 68.06 111 LYS A N 1
ATOM 884 C CA . LYS A 1 111 ? -47.942 23.082 2.222 1.00 68.06 111 LYS A CA 1
ATOM 885 C C . LYS A 1 111 ? -48.645 23.851 3.329 1.00 68.06 111 LYS A C 1
ATOM 887 O O . LYS A 1 111 ? -47.990 24.611 4.039 1.00 68.06 111 LYS A O 1
ATOM 892 N N . TRP A 1 112 ? -49.951 23.631 3.480 1.00 72.12 112 TRP A N 1
ATOM 893 C CA . TRP A 1 112 ? -50.757 24.274 4.516 1.00 72.12 112 TRP A CA 1
ATOM 894 C C . TRP A 1 112 ? -50.285 23.875 5.916 1.00 72.12 112 TRP A C 1
ATOM 896 O O . TRP A 1 112 ? -50.024 24.725 6.764 1.00 72.12 112 TRP A O 1
ATOM 906 N N . LYS A 1 113 ? -50.093 22.572 6.142 1.00 75.06 113 LYS A N 1
ATOM 907 C CA . LYS A 1 113 ? -49.690 22.015 7.438 1.00 75.06 113 LYS A CA 1
ATOM 908 C C . LYS A 1 113 ? -48.307 22.480 7.898 1.00 75.06 113 LYS A C 1
ATOM 910 O O . LYS A 1 113 ? -48.083 22.600 9.099 1.00 75.06 113 LYS A O 1
ATOM 915 N N . PHE A 1 114 ? -47.387 22.721 6.965 1.00 72.19 114 PHE A N 1
ATOM 916 C CA . PHE A 1 114 ? -46.014 23.137 7.269 1.00 72.19 114 PHE A CA 1
ATOM 917 C C . PHE A 1 114 ? -45.736 24.627 7.006 1.00 72.19 114 PHE A C 1
ATOM 919 O O . PHE A 1 114 ? -44.590 25.046 7.154 1.00 72.19 114 PHE A O 1
ATOM 926 N N . ASN A 1 115 ? -46.758 25.419 6.650 1.00 68.44 115 ASN A N 1
ATOM 927 C CA . ASN A 1 115 ? -46.676 26.857 6.355 1.00 68.44 115 ASN A CA 1
ATOM 928 C C . ASN A 1 115 ? -45.460 27.235 5.482 1.00 68.44 115 ASN A C 1
ATOM 930 O O . ASN A 1 115 ? -44.718 28.172 5.779 1.00 68.44 115 ASN A O 1
ATOM 934 N N . VAL A 1 116 ? -45.204 26.440 4.438 1.00 63.19 116 VAL A N 1
ATOM 935 C CA . VAL A 1 116 ? -44.031 26.622 3.575 1.00 63.19 116 VAL A CA 1
ATOM 936 C C . VAL A 1 116 ? -44.365 27.645 2.494 1.00 63.19 116 VAL A C 1
ATOM 938 O O . VAL A 1 116 ? -45.009 27.313 1.500 1.00 63.19 116 VAL A O 1
ATOM 941 N N . THR A 1 117 ? -43.901 28.880 2.671 1.00 59.44 117 THR A N 1
ATOM 942 C CA . THR A 1 117 ? -43.868 29.886 1.603 1.00 59.44 117 THR A CA 1
ATOM 943 C C . THR A 1 117 ? -42.684 29.560 0.689 1.00 59.44 117 THR A C 1
ATOM 945 O O . THR A 1 117 ? -41.535 29.722 1.099 1.00 59.44 117 THR A O 1
ATOM 948 N N . ILE A 1 118 ? -42.951 29.022 -0.506 1.00 57.84 118 ILE A N 1
ATOM 949 C CA . ILE A 1 118 ? -41.942 28.833 -1.569 1.00 57.84 118 ILE A CA 1
ATOM 950 C C . ILE A 1 118 ? -41.978 30.042 -2.491 1.00 57.84 118 ILE A C 1
ATOM 952 O O . ILE A 1 118 ? -43.108 30.419 -2.873 1.00 57.84 118 ILE A O 1
#